Protein AF-A0A529FPS9-F1 (afdb_monomer)

Nearest PDB structures (foldseek):
  4h0e-assembly1_A  TM=8.266E-01  e=2.934E-02  Bacillus subtilis
  4u0y-assembly1_A  TM=7.768E-01  e=2.742E-02  Bacillus subtilis subsp. subtilis str. 168
  1hw1-assembly1_A  TM=8.581E-01  e=2.580E-01  Escherichia coli
  4n0b-assembly2_C  TM=7.419E-01  e=4.151E-01  Bacillus subtilis
  3neu-assembly1_A-2  TM=8.332E-01  e=6.678E-01  Listeria innocua

Solvent-accessible surface area (backbone atoms only — not comparable to full-atom values): 3758 Å² total; per-residue (Å²): 136,78,77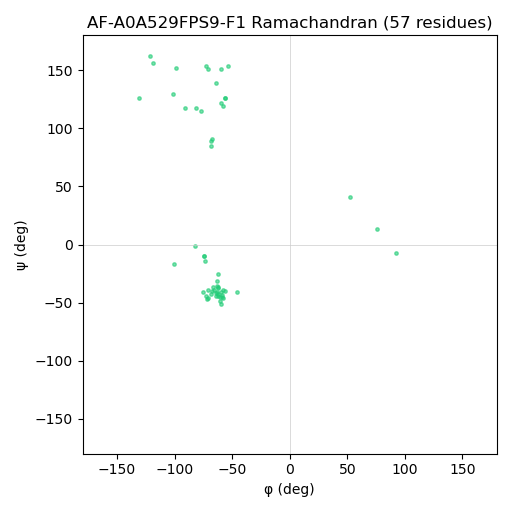,92,70,78,88,77,85,71,72,53,66,26,60,53,52,39,53,50,53,53,49,35,38,75,72,61,77,46,55,94,87,63,82,73,70,57,64,72,58,43,15,61,74,71,72,45,55,58,68,42,50,51,53,31,78,69,111

Mean predicted aligned error: 6.64 Å

Sequence (59 aa):
MSDIFSRIEHSRTADEVVQQIESLILEGVLRTGDRLPGERELARQFDVSRPILRDALKA

Foldseek 3Di:
DDPPDDDDPPPLLLVVLLVVVVVCVVVVVDDPPDDDDPLVVVCVVSVHDSVSPVVSVVD

pLDDT: mean 86.02, std 11.84, range [53.38, 96.25]

Radius of gyration: 15.08 Å; Cα contacts (8 Å, |Δi|>4): 31; chains: 1; bounding box: 28×21×53 Å

Secondary structure (DSSP, 8-state):
---S--------HHHHHHHHHHHHHHTTSS-TTPPPPPHHHHHHHTT--HHHHHHHTT-

Structure (mmCIF, N/CA/C/O backbone):
data_AF-A0A529FPS9-F1
#
_entry.id   AF-A0A529FPS9-F1
#
loop_
_atom_site.group_PDB
_atom_site.id
_atom_site.type_symbol
_atom_site.label_atom_id
_atom_site.label_alt_id
_atom_site.label_comp_id
_atom_site.label_asym_id
_atom_site.label_entity_id
_atom_site.label_seq_id
_atom_site.pdbx_PDB_ins_code
_atom_site.Cartn_x
_atom_site.Cartn_y
_atom_site.Cartn_z
_atom_site.occupancy
_atom_site.B_iso_or_equiv
_atom_site.auth_seq_id
_atom_site.auth_comp_id
_atom_site.auth_asym_id
_atom_site.auth_atom_id
_atom_site.pdbx_PDB_model_num
ATOM 1 N N . MET A 1 1 ? 12.977 9.009 -38.902 1.00 53.38 1 MET A N 1
ATOM 2 C CA . MET A 1 1 ? 13.675 8.540 -37.691 1.00 53.38 1 MET A CA 1
ATOM 3 C C . MET A 1 1 ? 12.628 7.877 -36.837 1.00 53.38 1 MET A C 1
ATOM 5 O O . MET A 1 1 ? 11.702 8.556 -36.422 1.00 53.38 1 MET A O 1
ATOM 9 N N . SER A 1 2 ? 12.697 6.558 -36.720 1.00 59.59 2 SER A N 1
ATOM 10 C CA . SER A 1 2 ? 11.757 5.786 -35.914 1.00 59.59 2 SER A CA 1
ATOM 11 C C . SER A 1 2 ? 12.354 5.690 -34.517 1.00 59.59 2 SER A C 1
ATOM 13 O O . SER A 1 2 ? 13.463 5.171 -34.384 1.00 59.59 2 SER A O 1
ATOM 15 N N . ASP A 1 3 ? 11.680 6.244 -33.512 1.00 67.56 3 ASP A N 1
ATOM 16 C CA . ASP A 1 3 ? 12.138 6.148 -32.128 1.00 67.56 3 ASP A CA 1
ATOM 17 C C . ASP A 1 3 ? 12.225 4.674 -31.716 1.00 67.56 3 ASP A C 1
ATOM 19 O O . ASP A 1 3 ? 11.256 3.923 -31.802 1.00 67.56 3 ASP A O 1
ATOM 23 N N . ILE A 1 4 ? 13.425 4.257 -31.308 1.00 76.38 4 ILE A N 1
ATOM 24 C CA . ILE A 1 4 ? 13.756 2.868 -30.942 1.00 76.38 4 ILE A CA 1
ATOM 25 C C . ILE A 1 4 ? 13.140 2.500 -29.577 1.00 76.38 4 ILE A C 1
ATOM 27 O O . ILE A 1 4 ? 13.036 1.326 -29.228 1.00 76.38 4 ILE A O 1
ATOM 31 N N . PHE A 1 5 ? 12.689 3.499 -28.815 1.00 81.25 5 PHE A N 1
ATOM 32 C CA . PHE A 1 5 ? 12.130 3.339 -27.480 1.00 81.25 5 PHE A CA 1
ATOM 33 C C . PHE A 1 5 ? 10.801 4.089 -27.370 1.00 81.25 5 PHE A C 1
ATOM 35 O O . PHE A 1 5 ? 10.730 5.286 -27.638 1.00 81.25 5 PHE A O 1
ATOM 42 N N . SER A 1 6 ? 9.753 3.386 -26.947 1.00 74.25 6 SER A N 1
ATOM 43 C CA . SER A 1 6 ? 8.459 3.967 -26.586 1.00 74.25 6 SER A CA 1
ATOM 44 C C . SER A 1 6 ? 8.347 4.120 -25.070 1.00 74.25 6 SER A C 1
ATOM 46 O O . SER A 1 6 ? 8.940 3.349 -24.314 1.00 74.25 6 SER A O 1
ATOM 48 N N . ARG A 1 7 ? 7.557 5.098 -24.613 1.00 63.69 7 ARG A N 1
ATOM 49 C CA . ARG A 1 7 ? 7.258 5.286 -23.188 1.00 63.69 7 ARG A CA 1
ATOM 50 C C . ARG A 1 7 ? 6.660 3.998 -22.611 1.00 63.69 7 ARG A C 1
ATOM 52 O O . ARG A 1 7 ? 5.660 3.499 -23.119 1.00 63.69 7 ARG A O 1
ATOM 59 N N . ILE A 1 8 ? 7.262 3.495 -21.537 1.00 67.94 8 ILE A N 1
ATOM 60 C CA . ILE A 1 8 ? 6.632 2.494 -20.679 1.00 67.94 8 ILE A CA 1
ATOM 61 C C . ILE A 1 8 ? 5.614 3.247 -19.824 1.00 67.94 8 ILE A C 1
ATOM 63 O O . ILE A 1 8 ? 5.985 4.118 -19.034 1.00 67.94 8 ILE A O 1
ATOM 67 N N . GLU A 1 9 ? 4.332 2.948 -20.012 1.00 59.28 9 GLU A N 1
ATOM 68 C CA . GLU A 1 9 ? 3.283 3.356 -19.080 1.00 59.28 9 GLU A CA 1
ATOM 69 C C . GLU A 1 9 ? 3.510 2.570 -17.784 1.00 59.28 9 GLU A C 1
ATOM 71 O O . GLU A 1 9 ? 3.070 1.433 -17.629 1.00 59.28 9 GLU A O 1
ATOM 76 N N . HIS A 1 10 ? 4.292 3.150 -16.874 1.00 57.69 10 HIS A N 1
ATOM 77 C CA . HIS A 1 10 ? 4.395 2.668 -15.508 1.00 57.69 10 HIS A CA 1
ATOM 78 C C . HIS A 1 10 ? 3.054 2.949 -14.838 1.00 57.69 10 HIS A C 1
ATOM 80 O O . HIS A 1 10 ? 2.872 4.018 -14.250 1.00 57.69 10 HIS A O 1
ATOM 86 N N . SER A 1 11 ? 2.101 2.018 -14.924 1.00 56.62 11 SER A N 1
ATOM 87 C CA . SER A 1 11 ? 1.073 1.998 -13.894 1.00 56.62 11 SER A CA 1
ATOM 88 C C . SER A 1 11 ? 1.835 1.813 -12.579 1.00 56.62 11 SER A C 1
ATOM 90 O O . SER A 1 11 ? 2.724 0.962 -12.441 1.00 56.62 11 SER A O 1
ATOM 92 N N . ARG A 1 12 ? 1.680 2.814 -11.718 1.00 64.38 12 ARG A N 1
ATOM 93 C CA . ARG A 1 12 ? 2.507 3.068 -10.546 1.00 64.38 12 ARG A CA 1
ATOM 94 C C . ARG A 1 12 ? 2.246 1.959 -9.547 1.00 64.38 12 ARG A C 1
ATOM 96 O O . ARG A 1 12 ? 1.418 2.099 -8.664 1.00 64.38 12 ARG A O 1
ATOM 103 N N . THR A 1 13 ? 2.943 0.847 -9.697 1.00 80.38 13 THR A N 1
ATOM 104 C CA . THR A 1 13 ? 2.626 -0.388 -8.974 1.00 80.38 13 THR A CA 1
ATOM 105 C C . THR A 1 13 ? 2.761 -0.207 -7.460 1.00 80.38 13 THR A C 1
ATOM 107 O O . THR A 1 13 ? 2.087 -0.884 -6.697 1.00 80.38 13 THR A O 1
ATOM 110 N N . ALA A 1 14 ? 3.585 0.748 -7.011 1.00 85.81 14 ALA A N 1
ATOM 111 C CA . ALA A 1 14 ? 3.626 1.174 -5.614 1.00 85.81 14 ALA A CA 1
ATOM 112 C C . ALA A 1 14 ? 2.381 1.991 -5.219 1.00 85.81 14 ALA A C 1
ATOM 114 O O . ALA A 1 14 ? 1.759 1.681 -4.209 1.00 85.81 14 ALA A O 1
ATOM 115 N N . ASP A 1 15 ? 1.976 2.978 -6.025 1.00 88.75 15 ASP A N 1
ATOM 116 C CA . ASP A 1 15 ? 0.772 3.781 -5.765 1.00 88.75 15 ASP A CA 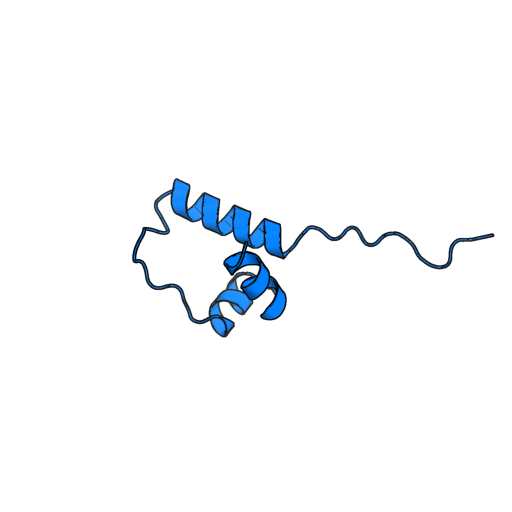1
ATOM 117 C C . ASP A 1 15 ? -0.501 2.916 -5.790 1.00 88.75 15 ASP A C 1
ATOM 119 O O . ASP A 1 15 ? -1.401 3.135 -4.989 1.00 88.75 15 ASP A O 1
ATOM 123 N N . GLU A 1 16 ? -0.576 1.903 -6.657 1.00 89.75 16 GLU A N 1
ATOM 124 C CA . GLU A 1 16 ? -1.685 0.937 -6.690 1.00 89.75 16 GLU A CA 1
ATOM 125 C C . GLU A 1 16 ? -1.755 0.111 -5.398 1.00 89.75 16 GLU A C 1
ATOM 127 O O . GLU A 1 16 ? -2.836 -0.083 -4.840 1.00 89.75 16 GLU A O 1
ATOM 132 N N . VAL A 1 17 ?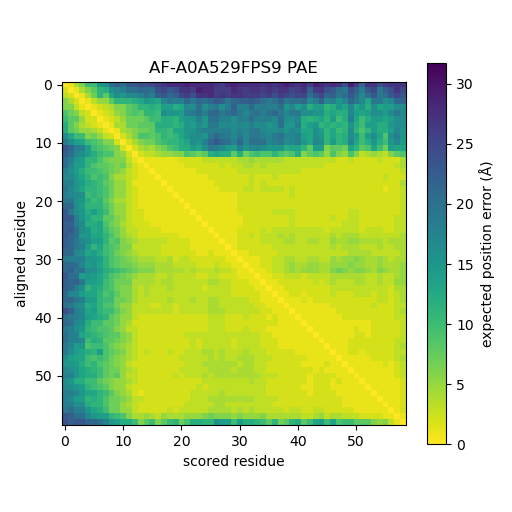 -0.601 -0.319 -4.873 1.00 90.75 17 VAL A N 1
ATOM 133 C CA . VAL A 1 17 ? -0.525 -0.989 -3.566 1.00 90.75 17 VAL A CA 1
ATOM 134 C C . VAL A 1 17 ? -0.997 -0.053 -2.451 1.00 90.75 17 VAL A C 1
ATOM 136 O O . VAL A 1 17 ? -1.763 -0.484 -1.589 1.00 90.75 17 VAL A O 1
ATOM 139 N N . VAL A 1 18 ? -0.599 1.225 -2.476 1.00 92.25 18 VAL A N 1
ATOM 140 C CA . VAL A 1 18 ? -1.082 2.230 -1.512 1.00 92.25 18 VAL A CA 1
ATOM 141 C C . VAL A 1 18 ? -2.599 2.375 -1.602 1.00 92.25 18 VAL A C 1
ATOM 143 O O . VAL A 1 18 ? -3.279 2.221 -0.591 1.00 92.25 18 VAL A O 1
ATOM 146 N N . GLN A 1 19 ? -3.146 2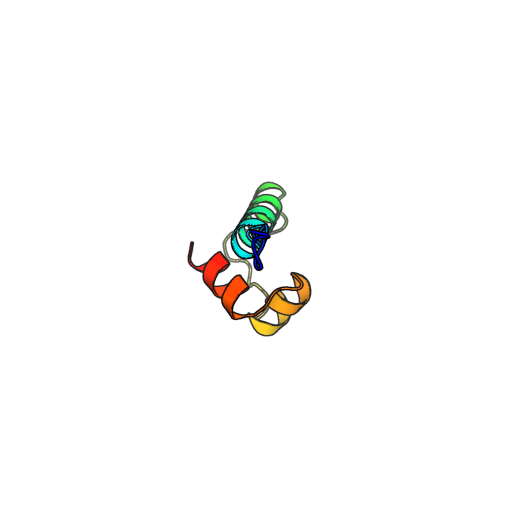.573 -2.804 1.00 92.62 19 GLN A N 1
ATOM 147 C CA . GLN A 1 19 ? -4.588 2.722 -3.022 1.00 92.62 19 GLN A CA 1
ATOM 148 C C . GLN A 1 19 ? -5.383 1.509 -2.533 1.00 92.62 19 GLN A C 1
ATOM 150 O O . GLN A 1 19 ? -6.466 1.657 -1.958 1.00 92.62 19 GLN A O 1
ATOM 155 N N . GLN A 1 20 ? -4.856 0.299 -2.731 1.00 91.75 20 GLN A N 1
ATOM 156 C CA . GLN A 1 20 ? -5.510 -0.911 -2.249 1.00 91.75 20 GLN A CA 1
ATOM 157 C C . GLN A 1 20 ? -5.487 -0.992 -0.719 1.00 91.75 20 GLN A C 1
ATOM 159 O O . GLN A 1 20 ? -6.507 -1.315 -0.113 1.00 91.75 20 GLN A O 1
ATOM 164 N N . ILE A 1 21 ? -4.362 -0.661 -0.078 1.00 91.75 21 ILE A N 1
ATOM 165 C CA . ILE A 1 21 ? -4.264 -0.617 1.388 1.00 91.75 21 ILE A CA 1
ATOM 166 C C . ILE A 1 21 ? -5.213 0.445 1.962 1.00 91.75 21 ILE A C 1
ATOM 168 O O . ILE A 1 21 ? -5.938 0.153 2.912 1.00 91.75 21 ILE A O 1
ATOM 172 N N . GLU A 1 22 ? -5.263 1.640 1.372 1.00 93.50 22 GLU A N 1
ATOM 173 C CA . GLU A 1 22 ? -6.200 2.702 1.760 1.00 93.50 22 GLU A CA 1
ATOM 174 C C . GLU A 1 22 ? -7.653 2.231 1.660 1.00 93.50 22 GLU A C 1
ATOM 176 O O . GLU A 1 22 ? -8.423 2.402 2.606 1.00 93.50 22 GLU A O 1
ATOM 181 N N . SER A 1 23 ? -8.016 1.575 0.555 1.00 95.38 23 SER A N 1
ATOM 182 C CA . SER A 1 23 ? -9.364 1.031 0.352 1.00 95.38 23 SER A CA 1
ATOM 183 C C . SER A 1 23 ? -9.718 -0.000 1.425 1.00 95.38 23 SER A C 1
ATOM 185 O O . SER A 1 23 ? -10.775 0.092 2.043 1.00 95.38 23 SER A O 1
ATOM 187 N N . LEU A 1 24 ? -8.800 -0.920 1.741 1.00 94.31 24 LEU A N 1
ATOM 188 C CA . LEU A 1 24 ? -8.998 -1.917 2.797 1.00 94.31 24 LEU A CA 1
ATOM 189 C C . LEU A 1 24 ? -9.157 -1.289 4.193 1.00 94.31 24 LEU A C 1
ATOM 191 O O . LEU A 1 24 ? -9.873 -1.839 5.033 1.00 94.31 24 LEU A O 1
ATOM 195 N N . ILE A 1 25 ? -8.508 -0.151 4.457 1.00 94.06 25 ILE A N 1
ATOM 196 C CA . ILE A 1 25 ? -8.690 0.606 5.704 1.00 94.06 25 ILE A CA 1
ATOM 19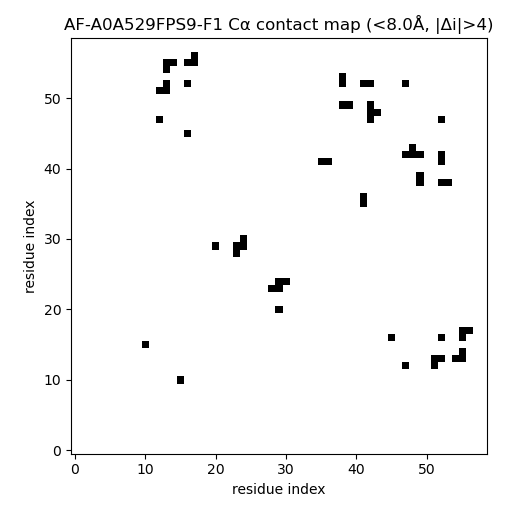7 C C . ILE A 1 25 ? -10.067 1.276 5.730 1.00 94.06 25 ILE A C 1
ATOM 199 O O . ILE A 1 25 ? -10.778 1.173 6.730 1.00 94.06 25 ILE A O 1
ATOM 203 N N . LEU A 1 26 ? -10.466 1.931 4.635 1.00 95.88 26 LEU A N 1
ATOM 204 C CA . LEU A 1 26 ? -11.769 2.596 4.514 1.00 95.88 26 LEU A CA 1
ATOM 205 C C . LEU A 1 26 ? -12.938 1.607 4.626 1.00 95.88 26 LEU A C 1
ATOM 207 O O . LEU A 1 26 ? -13.956 1.922 5.238 1.00 95.88 26 LEU A O 1
ATOM 211 N N . GLU A 1 27 ? -12.775 0.397 4.093 1.00 96.25 27 GLU A N 1
ATOM 212 C CA . GLU A 1 27 ? -13.734 -0.707 4.216 1.00 96.25 27 GLU A CA 1
ATOM 213 C C . GLU A 1 27 ? -13.736 -1.352 5.617 1.00 96.25 27 GLU A C 1
ATOM 215 O O . GLU A 1 27 ? -14.614 -2.154 5.939 1.00 96.25 27 GLU A O 1
ATOM 220 N N . GLY A 1 28 ? -12.768 -1.009 6.475 1.00 94.38 28 GLY A N 1
ATOM 221 C CA . GLY A 1 28 ? -12.635 -1.541 7.834 1.00 94.38 28 GLY A CA 1
ATOM 222 C C . GLY A 1 28 ? -12.092 -2.972 7.910 1.00 94.38 28 GLY A C 1
ATOM 223 O O . GLY A 1 28 ? -12.175 -3.590 8.981 1.00 94.38 28 GLY A O 1
ATOM 224 N N . VAL A 1 29 ? -11.550 -3.482 6.795 1.00 95.50 29 VAL A N 1
ATOM 225 C CA . VAL A 1 29 ? -10.876 -4.785 6.681 1.00 95.50 29 VAL A CA 1
ATOM 226 C C . VAL A 1 29 ? -9.508 -4.737 7.354 1.00 95.50 29 VAL A C 1
ATOM 228 O O . VAL A 1 29 ? -9.166 -5.652 8.098 1.00 95.50 29 VAL A O 1
ATOM 231 N N . LEU A 1 30 ? -8.751 -3.661 7.123 1.00 94.06 30 LEU A N 1
ATOM 232 C CA . LEU A 1 30 ? -7.515 -3.358 7.841 1.00 94.06 30 LEU A CA 1
ATOM 233 C C . LEU A 1 30 ? -7.784 -2.293 8.902 1.00 94.06 30 LEU A C 1
ATOM 235 O O . LEU A 1 30 ? -8.341 -1.236 8.614 1.00 94.06 30 LEU A O 1
ATOM 239 N N . ARG A 1 31 ? -7.365 -2.551 10.139 1.00 93.75 31 ARG A N 1
ATOM 240 C CA . ARG A 1 31 ? -7.521 -1.623 11.262 1.00 93.75 31 ARG A CA 1
ATOM 241 C C . ARG A 1 31 ? -6.175 -1.221 11.833 1.00 93.75 31 ARG A C 1
ATOM 243 O O . ARG A 1 31 ? -5.170 -1.923 11.729 1.00 93.75 31 ARG A O 1
ATOM 250 N N . THR A 1 32 ? -6.159 -0.066 12.488 1.00 89.50 32 THR A N 1
ATOM 251 C CA . THR A 1 32 ? -4.980 0.398 13.216 1.00 89.50 32 THR A CA 1
ATOM 252 C C . THR A 1 32 ? -4.555 -0.641 14.254 1.00 89.50 32 THR A C 1
ATOM 254 O O . THR A 1 32 ? -5.347 -1.042 15.103 1.00 89.50 32 THR A O 1
ATOM 257 N N . GLY A 1 33 ? -3.284 -1.041 14.200 1.00 91.00 33 GLY A N 1
ATOM 258 C CA . GLY A 1 33 ? -2.706 -2.041 15.099 1.00 91.00 33 GLY A CA 1
ATOM 259 C C . GLY A 1 33 ? -2.759 -3.477 14.575 1.00 91.00 33 GLY A C 1
ATOM 260 O O . GLY A 1 33 ? -2.124 -4.346 15.178 1.00 91.00 33 GLY A O 1
ATOM 261 N N . ASP A 1 34 ? -3.435 -3.730 13.450 1.00 93.31 34 ASP A N 1
ATOM 262 C CA . ASP A 1 34 ? -3.420 -5.047 12.820 1.00 93.31 34 ASP A CA 1
ATOM 263 C C . ASP A 1 34 ? -2.012 -5.405 12.342 1.00 93.31 34 ASP A C 1
ATOM 265 O O . ASP A 1 34 ? -1.263 -4.593 11.790 1.00 93.31 34 ASP A O 1
ATOM 269 N N . ARG A 1 35 ? -1.637 -6.666 12.558 1.00 92.06 35 ARG A N 1
ATOM 270 C CA . ARG A 1 35 ? -0.37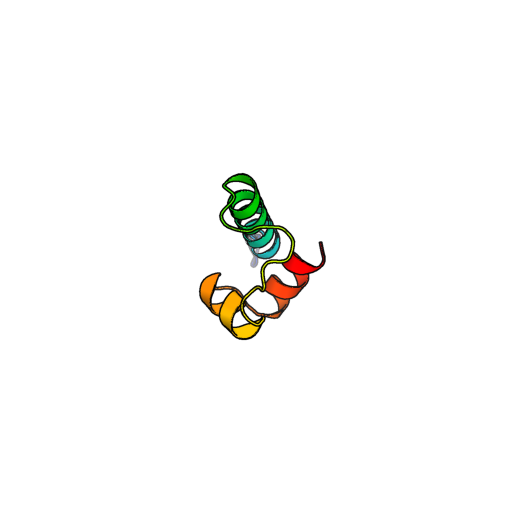2 -7.193 12.054 1.00 92.06 35 ARG A CA 1
ATOM 271 C C . ARG A 1 35 ? -0.540 -7.581 10.596 1.00 92.06 35 ARG A C 1
ATOM 273 O O . ARG A 1 35 ? -1.281 -8.508 10.280 1.00 92.06 35 ARG A O 1
ATOM 280 N N . LEU A 1 36 ? 0.216 -6.919 9.731 1.00 91.38 36 LEU A N 1
ATOM 281 C CA . LEU A 1 36 ? 0.324 -7.313 8.334 1.00 91.38 36 LEU A CA 1
ATOM 282 C C . LEU A 1 36 ? 1.154 -8.602 8.184 1.00 91.38 36 LEU A C 1
ATOM 284 O O . LEU A 1 36 ? 2.036 -8.876 9.011 1.00 91.38 36 LEU A O 1
ATOM 288 N N . PRO A 1 37 ? 0.922 -9.385 7.114 1.00 92.62 37 PRO A N 1
ATOM 289 C CA . PRO A 1 37 ? 1.848 -10.429 6.697 1.00 92.62 37 PRO A CA 1
ATOM 290 C C . PRO A 1 37 ? 3.262 -9.867 6.503 1.00 92.62 37 PRO A C 1
ATOM 292 O O . PRO A 1 37 ? 3.452 -8.692 6.191 1.00 92.62 37 PRO A O 1
ATOM 295 N N . GLY A 1 38 ? 4.281 -10.714 6.648 1.00 94.88 38 GLY A N 1
ATOM 296 C CA . GLY A 1 38 ? 5.657 -10.296 6.370 1.00 94.88 38 GLY A CA 1
ATOM 297 C C . GLY A 1 38 ? 5.835 -9.834 4.917 1.00 94.88 38 GLY A C 1
ATOM 298 O O . GLY A 1 38 ? 5.182 -10.362 4.020 1.00 94.88 38 GLY A O 1
ATOM 299 N N . GLU A 1 39 ? 6.777 -8.913 4.676 1.00 93.12 39 GLU A N 1
ATOM 300 C CA . GLU A 1 39 ? 7.024 -8.262 3.370 1.00 93.12 39 GLU A CA 1
ATOM 301 C C . GLU A 1 39 ? 7.051 -9.250 2.189 1.00 93.12 39 GLU A C 1
ATOM 303 O O . GLU A 1 39 ? 6.488 -8.984 1.136 1.00 93.12 39 GLU A O 1
ATOM 308 N N . ARG A 1 40 ? 7.669 -10.426 2.365 1.00 93.88 40 ARG A N 1
ATOM 309 C CA . ARG A 1 4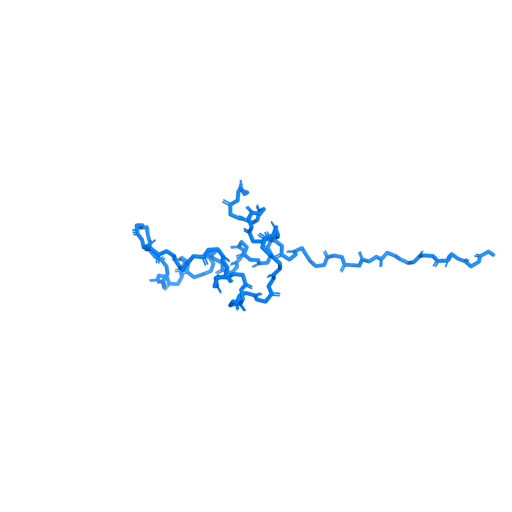0 ? 7.748 -11.462 1.321 1.00 93.88 40 ARG A CA 1
ATOM 310 C C . ARG A 1 40 ? 6.380 -12.023 0.933 1.00 93.88 40 ARG A C 1
ATOM 312 O O . ARG A 1 40 ? 6.133 -12.253 -0.243 1.00 93.88 40 ARG A O 1
ATOM 319 N N . GLU A 1 41 ? 5.544 -12.305 1.924 1.00 95.62 41 GLU A N 1
ATOM 320 C CA . GLU A 1 41 ? 4.218 -12.872 1.693 1.00 95.62 41 GLU A CA 1
ATOM 321 C C . GLU A 1 41 ? 3.269 -11.804 1.158 1.00 95.62 41 GLU A C 1
ATOM 323 O O . GLU A 1 41 ? 2.547 -12.051 0.202 1.00 95.62 41 GLU A O 1
ATOM 328 N N . LEU A 1 42 ? 3.342 -10.594 1.708 1.00 93.44 42 LEU A N 1
ATOM 329 C CA . LEU A 1 42 ? 2.527 -9.474 1.260 1.00 93.44 42 LEU A CA 1
ATOM 330 C C . LEU A 1 42 ? 2.845 -9.088 -0.196 1.00 93.44 42 LEU A C 1
ATOM 332 O O . LEU A 1 42 ? 1.935 -8.896 -0.993 1.00 93.44 42 LEU A O 1
ATOM 336 N N . ALA A 1 43 ? 4.126 -9.089 -0.582 1.00 92.25 43 ALA A N 1
ATOM 337 C CA . ALA A 1 43 ? 4.541 -8.840 -1.964 1.00 92.25 43 ALA A CA 1
ATOM 338 C C . ALA A 1 43 ? 3.997 -9.908 -2.924 1.00 92.25 43 ALA A C 1
ATOM 340 O O . ALA A 1 43 ? 3.564 -9.590 -4.025 1.00 92.25 43 ALA A O 1
ATOM 341 N N . ARG A 1 44 ? 3.958 -11.172 -2.480 1.00 93.81 44 ARG A N 1
ATOM 342 C CA . ARG A 1 44 ? 3.356 -12.275 -3.238 1.00 93.81 44 ARG A CA 1
ATOM 343 C C . ARG A 1 44 ? 1.839 -12.114 -3.384 1.00 93.81 44 ARG A C 1
ATOM 345 O O . ARG A 1 44 ? 1.304 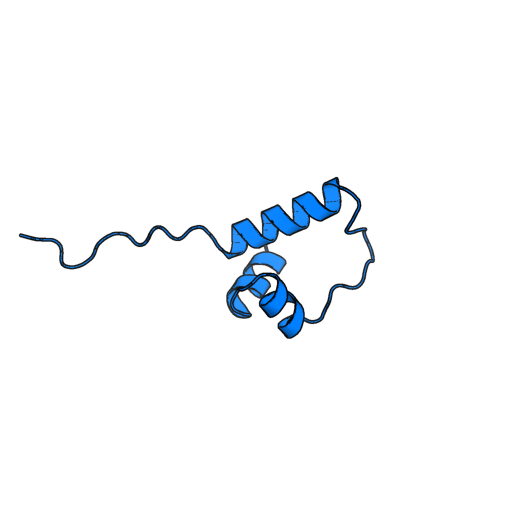-12.486 -4.418 1.00 93.81 44 ARG A O 1
ATOM 352 N N . GLN A 1 45 ? 1.150 -11.604 -2.362 1.00 91.62 45 GLN A N 1
ATOM 353 C CA . GLN A 1 45 ? -0.303 -11.387 -2.397 1.00 91.62 45 GLN A CA 1
ATOM 354 C C . GLN A 1 45 ? -0.701 -10.229 -3.315 1.00 91.62 45 GLN A C 1
ATOM 356 O O . GLN A 1 45 ? -1.687 -10.347 -4.032 1.00 91.62 45 GLN A O 1
ATOM 361 N N . PHE A 1 46 ? 0.084 -9.153 -3.320 1.00 90.25 46 PHE A N 1
ATOM 362 C CA . PHE A 1 46 ? -0.111 -8.010 -4.214 1.00 90.25 46 PHE A CA 1
ATOM 363 C C . PHE A 1 46 ? 0.480 -8.212 -5.619 1.00 90.25 46 PHE A C 1
ATOM 365 O O . PHE A 1 46 ? 0.363 -7.321 -6.447 1.00 90.25 46 PHE A O 1
ATOM 372 N N . ASP A 1 47 ? 1.122 -9.355 -5.883 1.00 90.38 47 ASP A N 1
ATOM 373 C CA . ASP A 1 47 ? 1.825 -9.654 -7.140 1.00 90.38 47 ASP A CA 1
ATOM 374 C C . ASP A 1 47 ? 2.842 -8.571 -7.555 1.00 90.38 47 ASP A C 1
ATOM 376 O O . ASP A 1 47 ? 2.985 -8.194 -8.716 1.00 90.38 47 ASP A O 1
ATOM 380 N N . VAL A 1 48 ? 3.583 -8.054 -6.572 1.00 90.81 48 VAL A N 1
ATOM 381 C CA . VAL A 1 48 ? 4.617 -7.034 -6.779 1.00 90.81 48 VAL A CA 1
ATOM 382 C C . VAL A 1 48 ? 5.980 -7.506 -6.299 1.00 90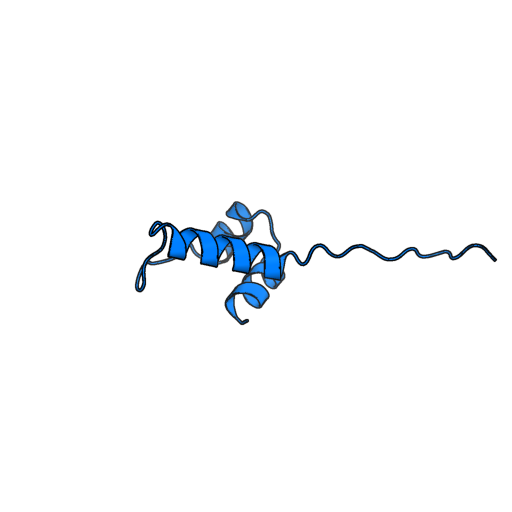.81 48 VAL A C 1
ATOM 384 O O . VAL A 1 48 ? 6.132 -8.422 -5.488 1.00 90.81 48 VAL A O 1
ATOM 387 N N . SER A 1 49 ? 7.026 -6.825 -6.765 1.00 91.62 49 SER A N 1
ATOM 388 C CA . SER A 1 49 ? 8.362 -7.031 -6.216 1.00 91.62 49 SER A CA 1
ATOM 389 C C . SER A 1 49 ? 8.474 -6.462 -4.793 1.00 91.62 49 SER A C 1
ATOM 391 O O . SER A 1 49 ? 7.834 -5.474 -4.433 1.00 91.62 49 SER A O 1
ATOM 393 N N . ARG A 1 50 ? 9.347 -7.057 -3.970 1.00 92.62 50 ARG A N 1
ATOM 394 C CA . ARG A 1 50 ? 9.615 -6.572 -2.603 1.00 92.62 50 ARG A CA 1
ATOM 395 C C . ARG A 1 50 ? 10.073 -5.102 -2.540 1.00 92.62 50 ARG A C 1
ATOM 397 O O . ARG A 1 50 ? 9.633 -4.419 -1.619 1.00 92.62 50 ARG A O 1
ATOM 404 N N . PRO A 1 51 ? 10.930 -4.598 -3.458 1.00 92.31 51 PRO A N 1
ATOM 405 C CA . PRO A 1 51 ? 11.263 -3.174 -3.502 1.00 92.31 51 PRO A CA 1
ATOM 406 C C . PRO A 1 51 ? 10.038 -2.278 -3.704 1.00 92.31 51 PRO A C 1
ATOM 408 O O . PRO A 1 51 ? 9.868 -1.337 -2.943 1.00 92.31 51 PRO A O 1
ATOM 411 N N . ILE A 1 52 ? 9.145 -2.628 -4.637 1.00 89.94 52 ILE A N 1
ATOM 412 C CA . ILE A 1 52 ? 7.918 -1.860 -4.906 1.00 89.94 52 ILE A CA 1
ATOM 413 C C . ILE A 1 52 ? 7.023 -1.804 -3.667 1.00 89.94 52 ILE A C 1
ATOM 415 O O . ILE A 1 52 ? 6.601 -0.723 -3.270 1.00 89.94 52 ILE A O 1
ATOM 419 N N . LEU A 1 53 ? 6.772 -2.949 -3.019 1.00 91.69 53 LEU A N 1
ATOM 420 C CA . LEU A 1 53 ? 5.976 -2.984 -1.789 1.00 91.69 53 LEU A CA 1
ATOM 421 C C . LEU A 1 53 ? 6.607 -2.123 -0.687 1.00 91.69 53 LEU A C 1
ATOM 423 O O . LEU A 1 53 ? 5.907 -1.434 0.047 1.00 91.69 53 LEU A O 1
ATOM 427 N N . ARG A 1 54 ? 7.934 -2.160 -0.549 1.00 91.94 54 ARG A N 1
ATOM 428 C CA . ARG A 1 54 ? 8.629 -1.348 0.451 1.00 91.94 54 ARG A CA 1
ATOM 429 C C . ARG A 1 54 ? 8.500 0.141 0.163 1.00 91.94 54 ARG A C 1
ATOM 431 O O . ARG A 1 54 ? 8.375 0.910 1.109 1.00 91.94 54 ARG A O 1
ATOM 438 N N . ASP A 1 55 ? 8.569 0.533 -1.100 1.00 90.06 55 ASP A N 1
ATOM 439 C CA . ASP A 1 55 ? 8.411 1.927 -1.496 1.00 90.06 55 ASP A CA 1
ATOM 440 C C . ASP A 1 55 ? 6.969 2.393 -1.250 1.00 90.06 55 ASP A C 1
ATOM 442 O O . ASP A 1 55 ? 6.781 3.460 -0.675 1.00 90.06 55 ASP A O 1
ATOM 446 N N . ALA A 1 56 ? 5.971 1.545 -1.530 1.00 88.81 56 ALA A N 1
ATOM 447 C CA . ALA A 1 56 ? 4.569 1.799 -1.188 1.00 88.81 56 ALA A CA 1
ATOM 448 C C . ALA A 1 56 ? 4.353 1.999 0.323 1.00 88.81 56 ALA A C 1
ATOM 450 O O . ALA A 1 56 ? 3.663 2.919 0.737 1.00 88.81 56 ALA A O 1
ATOM 451 N N . LEU A 1 57 ? 4.982 1.172 1.167 1.00 88.62 57 LEU A N 1
ATOM 452 C CA . LEU A 1 57 ? 4.863 1.270 2.631 1.00 88.62 57 LEU A CA 1
ATOM 453 C C . LEU A 1 57 ? 5.636 2.451 3.253 1.00 88.62 57 LEU A C 1
ATOM 455 O O . LEU A 1 57 ? 5.518 2.677 4.456 1.00 88.62 57 LEU A O 1
ATOM 459 N N . LYS A 1 58 ? 6.480 3.148 2.481 1.00 86.06 58 LYS A N 1
ATOM 460 C CA . LYS A 1 58 ? 7.276 4.303 2.935 1.00 86.06 58 LYS A CA 1
ATOM 461 C C . LYS A 1 58 ? 6.690 5.657 2.535 1.00 86.06 58 LYS A C 1
ATOM 463 O O . LYS A 1 58 ? 7.189 6.660 3.047 1.00 86.06 58 LYS A O 1
ATOM 468 N N . ALA A 1 59 ? 5.769 5.671 1.571 1.00 68.69 59 ALA A N 1
ATOM 469 C CA . ALA A 1 59 ? 5.094 6.874 1.092 1.00 68.69 59 ALA A CA 1
ATOM 470 C C . ALA A 1 59 ? 4.254 7.509 2.209 1.00 68.69 59 ALA A C 1
ATOM 472 O O . ALA A 1 59 ? 4.245 8.759 2.270 1.00 68.69 59 ALA A O 1
#